Protein AF-A0A1V4RKR0-F1 (afdb_monomer_lite)

Secondary structure (DSSP, 8-state):
-HHHHHHHHHHHH-S-HHHHHHHHHHHHHHHHTTPPPS-TT-SSTTTTHHHHHHHHHHTT-S-----------------

Foldseek 3Di:
DLLVVLVVVVCVPDPDNVQVVVVLVVQLVCQLVPDDQPDPPDPPCNVVVSVSSSVCVSVVVDDDDDPDPPPPCPPPPDD

Structure (mmCIF, N/CA/C/O backbone):
data_AF-A0A1V4RKR0-F1
#
_entry.id   AF-A0A1V4RKR0-F1
#
loop_
_atom_site.group_PDB
_atom_site.id
_atom_site.type_symbol
_atom_site.label_atom_id
_atom_site.label_alt_id
_atom_site.label_comp_id
_atom_site.label_asym_id
_atom_site.label_entity_id
_atom_site.label_seq_id
_atom_site.pdbx_PDB_ins_code
_atom_site.Cartn_x
_atom_site.Cartn_y
_atom_site.Cartn_z
_atom_site.occupancy
_atom_site.B_iso_or_equiv
_atom_site.auth_seq_id
_atom_site.auth_comp_id
_atom_site.auth_asym_id
_atom_site.auth_atom_id
_atom_site.pdbx_PDB_model_num
ATOM 1 N N . MET A 1 1 ? 2.905 13.791 -5.316 1.00 58.56 1 MET A N 1
ATOM 2 C CA . MET A 1 1 ? 2.116 14.645 -4.405 1.00 58.56 1 MET A CA 1
ATOM 3 C C . MET A 1 1 ? 0.672 14.170 -4.259 1.00 58.56 1 MET A C 1
ATOM 5 O O . MET A 1 1 ? 0.272 14.038 -3.119 1.00 58.56 1 MET A O 1
ATOM 9 N N . LYS A 1 2 ? -0.054 13.783 -5.325 1.00 69.62 2 LYS A N 1
ATOM 10 C CA . LYS A 1 2 ? -1.442 13.265 -5.210 1.00 69.62 2 LYS A CA 1
ATOM 11 C C . LYS A 1 2 ? -1.631 12.078 -4.244 1.00 69.62 2 LYS A C 1
ATOM 13 O O . LYS A 1 2 ? -2.482 12.138 -3.375 1.00 69.62 2 LYS A O 1
ATOM 18 N N . SER A 1 3 ? -0.766 11.061 -4.300 1.00 76.12 3 SER A N 1
ATOM 19 C CA . SER A 1 3 ? -0.900 9.880 -3.423 1.00 76.12 3 SER A CA 1
ATOM 20 C C . SER A 1 3 ? -0.660 10.150 -1.936 1.00 76.12 3 SER A C 1
ATOM 22 O O . SER A 1 3 ? -1.037 9.331 -1.113 1.00 76.12 3 SER A O 1
ATOM 24 N N . PHE A 1 4 ? 0.001 11.255 -1.576 1.00 79.25 4 PHE A N 1
ATOM 25 C CA . PHE A 1 4 ? 0.139 11.633 -0.168 1.00 79.25 4 PHE A CA 1
ATOM 26 C C . PHE A 1 4 ? -1.192 12.173 0.364 1.00 79.25 4 PHE A C 1
ATOM 28 O O . PHE A 1 4 ? -1.673 11.701 1.382 1.00 79.25 4 PHE A O 1
ATOM 35 N N . GLU A 1 5 ? -1.818 13.086 -0.378 1.00 83.56 5 GLU A N 1
ATOM 36 C CA . GLU A 1 5 ? -3.121 13.671 -0.044 1.00 83.56 5 GLU A CA 1
ATOM 37 C C . GLU A 1 5 ? -4.231 12.611 0.029 1.00 83.56 5 GLU A C 1
ATOM 39 O O . GLU A 1 5 ? -5.027 12.604 0.959 1.00 83.56 5 GLU A O 1
ATOM 44 N N . GLU A 1 6 ? -4.231 11.645 -0.892 1.00 84.25 6 GLU A N 1
ATOM 45 C CA . GLU A 1 6 ? -5.170 10.514 -0.871 1.00 84.25 6 GLU A CA 1
ATOM 46 C C . GLU A 1 6 ? -4.981 9.618 0.367 1.00 84.25 6 GLU A C 1
ATOM 48 O O . GLU A 1 6 ? -5.958 9.151 0.949 1.00 84.25 6 GLU A O 1
ATOM 53 N N . VAL A 1 7 ? -3.735 9.405 0.809 1.00 81.69 7 VAL A N 1
ATOM 54 C CA . VAL A 1 7 ? -3.443 8.646 2.037 1.00 81.69 7 VAL A CA 1
ATOM 55 C C . VAL A 1 7 ? -3.827 9.435 3.289 1.00 81.69 7 VAL A C 1
ATOM 57 O O . VAL A 1 7 ? -4.333 8.834 4.232 1.00 81.69 7 VAL A O 1
ATOM 60 N N . GLU A 1 8 ? -3.632 10.754 3.311 1.00 84.06 8 GLU A N 1
ATOM 61 C CA . GLU A 1 8 ? -4.093 11.617 4.409 1.00 84.06 8 GLU A CA 1
ATOM 62 C C . GLU A 1 8 ? -5.624 11.604 4.521 1.00 84.06 8 GLU A C 1
ATOM 64 O O . GLU A 1 8 ? -6.161 11.435 5.615 1.00 84.06 8 GLU A O 1
ATOM 69 N N 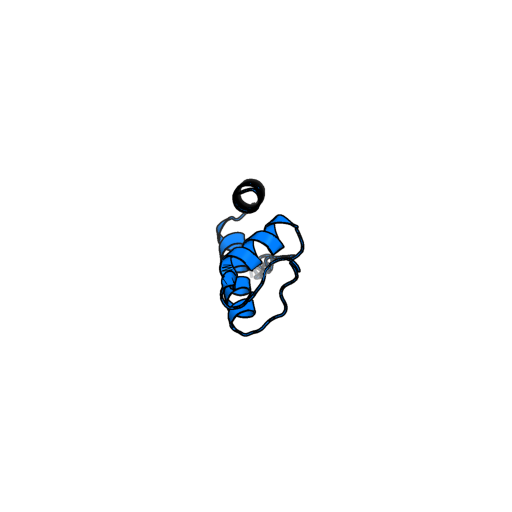. ASN A 1 9 ? -6.338 11.669 3.393 1.00 84.50 9 ASN A N 1
ATOM 70 C CA . ASN A 1 9 ? -7.795 11.525 3.369 1.00 84.50 9 ASN A CA 1
ATOM 71 C C . ASN A 1 9 ? -8.220 10.155 3.918 1.00 84.50 9 ASN A C 1
ATOM 73 O O . ASN A 1 9 ? -9.033 10.087 4.841 1.00 84.50 9 ASN A O 1
ATOM 77 N N . LEU A 1 10 ? -7.589 9.070 3.456 1.00 82.50 10 LEU A N 1
ATOM 78 C CA . LEU A 1 10 ? -7.826 7.722 3.981 1.00 82.50 10 LEU A CA 1
ATOM 79 C C . LEU A 1 10 ? -7.528 7.619 5.488 1.00 82.50 10 LEU A C 1
ATOM 81 O O . LEU A 1 10 ? -8.246 6.946 6.227 1.00 82.50 10 LEU A O 1
ATOM 85 N N . ALA A 1 11 ? -6.481 8.290 5.971 1.00 82.38 11 ALA A N 1
ATOM 86 C CA . ALA A 1 11 ? -6.141 8.340 7.388 1.00 82.38 11 ALA A CA 1
ATOM 87 C C . ALA A 1 11 ? -7.185 9.123 8.201 1.00 82.38 11 ALA A C 1
ATOM 89 O O . ALA A 1 11 ? -7.498 8.727 9.324 1.00 82.38 11 ALA A O 1
ATOM 90 N N . SER A 1 12 ? -7.735 10.204 7.645 1.00 82.06 12 SER A N 1
ATOM 91 C CA . SER A 1 12 ? -8.780 11.013 8.284 1.00 82.06 12 SER A CA 1
ATOM 92 C C . SER A 1 12 ? -10.126 10.287 8.388 1.00 82.06 12 SER A C 1
ATOM 94 O O . SER A 1 12 ? -10.839 10.461 9.373 1.00 82.06 12 SER A O 1
ATOM 96 N N . GLU A 1 13 ? -10.444 9.432 7.414 1.00 80.75 13 GLU A N 1
ATOM 97 C CA . GLU A 1 13 ? -11.665 8.617 7.390 1.00 80.75 13 GLU A CA 1
ATOM 98 C C . GLU A 1 13 ? -11.512 7.316 8.195 1.00 80.75 13 GLU A C 1
ATOM 100 O O . GLU A 1 13 ? -12.494 6.702 8.618 1.00 80.75 13 GLU A O 1
ATOM 105 N N . SER A 1 14 ? -10.272 6.880 8.429 1.00 76.44 14 SER A N 1
ATOM 106 C CA . SER A 1 14 ? -9.981 5.669 9.185 1.00 76.44 14 SER A CA 1
ATOM 107 C C . SER A 1 14 ? -10.272 5.855 10.672 1.00 76.44 14 SER A C 1
ATOM 109 O O . SER A 1 14 ? -9.727 6.728 11.344 1.00 76.44 14 SER A O 1
ATOM 111 N N . THR A 1 15 ? -11.024 4.914 11.241 1.00 79.06 15 THR A N 1
ATOM 112 C CA . THR A 1 15 ? -11.242 4.818 12.693 1.00 79.06 15 THR A CA 1
ATOM 113 C C . THR A 1 15 ? -9.960 4.491 13.465 1.00 79.06 15 THR A C 1
ATOM 115 O O . THR A 1 15 ? -9.924 4.606 14.691 1.00 79.06 15 THR A O 1
ATOM 118 N N . ASN A 1 16 ? -8.892 4.064 12.774 1.00 82.88 16 ASN A N 1
ATOM 119 C CA . ASN A 1 16 ? -7.599 3.798 13.388 1.00 82.88 16 ASN A CA 1
ATOM 120 C C . ASN A 1 16 ? -6.419 4.019 12.423 1.00 82.88 16 ASN A C 1
ATOM 122 O O . ASN A 1 16 ? -6.064 3.162 11.607 1.00 82.88 16 ASN A O 1
ATOM 126 N N . GLN A 1 17 ? -5.754 5.162 12.577 1.00 84.19 17 GLN A N 1
ATOM 127 C CA . GLN A 1 17 ? -4.606 5.572 11.761 1.00 84.19 17 GLN A CA 1
ATOM 128 C C . GLN A 1 17 ? -3.363 4.697 11.973 1.00 84.19 17 GLN A C 1
ATOM 130 O O . GLN A 1 17 ? -2.621 4.428 11.029 1.00 84.19 17 GLN A O 1
ATOM 135 N N . TYR A 1 18 ? -3.155 4.166 13.181 1.00 85.75 18 TYR A N 1
ATOM 136 C CA . TYR A 1 18 ? -2.027 3.271 13.463 1.00 85.75 18 TYR A CA 1
ATOM 137 C C . TYR A 1 18 ? -2.143 1.941 12.717 1.00 85.75 18 TYR A C 1
ATOM 139 O O . TYR A 1 18 ? -1.142 1.380 12.274 1.00 85.75 18 TYR A O 1
ATOM 147 N N . LYS A 1 19 ? -3.368 1.438 12.540 1.00 84.56 19 LYS A N 1
ATOM 148 C CA . LYS A 1 19 ? -3.637 0.229 11.752 1.00 84.56 19 LYS A CA 1
ATOM 149 C C . LYS A 1 19 ? -3.361 0.458 10.266 1.00 84.56 19 LYS A C 1
ATOM 151 O O . LYS A 1 19 ? -2.735 -0.403 9.649 1.00 84.56 19 LYS A O 1
ATOM 156 N N . LEU A 1 20 ? -3.743 1.616 9.723 1.00 87.44 20 LEU A N 1
ATOM 157 C CA . LEU A 1 20 ? -3.381 2.013 8.358 1.00 87.44 20 LEU A CA 1
ATOM 158 C C . LEU A 1 20 ? -1.853 2.065 8.192 1.00 87.44 20 LEU A C 1
ATOM 160 O O . LEU A 1 20 ? -1.305 1.408 7.307 1.00 87.44 20 LEU A O 1
ATOM 164 N N . ALA A 1 21 ? -1.153 2.746 9.104 1.00 89.94 21 ALA A N 1
ATOM 165 C CA . ALA A 1 21 ? 0.306 2.828 9.087 1.00 89.94 21 ALA A CA 1
ATOM 166 C C . ALA A 1 21 ? 0.973 1.441 9.169 1.00 89.94 21 ALA A C 1
ATOM 168 O O . ALA A 1 21 ? 1.911 1.149 8.423 1.00 89.94 21 ALA A O 1
ATOM 169 N N . LEU A 1 22 ? 0.465 0.550 10.027 1.00 91.44 22 LEU A N 1
ATOM 170 C CA . LEU A 1 22 ? 0.962 -0.821 10.146 1.00 91.44 22 LEU A CA 1
ATOM 171 C C . LEU A 1 22 ? 0.725 -1.634 8.866 1.00 91.44 22 LEU A C 1
ATOM 173 O O . LEU A 1 22 ? 1.613 -2.378 8.443 1.00 91.44 22 LEU A O 1
ATOM 177 N N . ALA A 1 23 ? -0.450 -1.510 8.245 1.00 91.62 23 ALA A N 1
ATOM 178 C CA . ALA A 1 23 ? -0.770 -2.192 6.995 1.00 91.62 23 ALA A CA 1
ATOM 179 C C . ALA A 1 23 ? 0.164 -1.737 5.862 1.00 91.62 23 ALA A C 1
ATOM 181 O O . ALA A 1 23 ? 0.752 -2.575 5.173 1.00 91.62 23 ALA A O 1
ATOM 182 N N . MET A 1 24 ? 0.389 -0.427 5.738 1.00 93.56 24 MET A N 1
ATOM 183 C CA . MET A 1 24 ? 1.339 0.130 4.777 1.00 93.56 24 MET A CA 1
ATOM 184 C C . MET A 1 24 ? 2.765 -0.354 5.050 1.00 93.56 24 MET A C 1
ATOM 186 O O . MET A 1 24 ? 3.439 -0.815 4.133 1.00 93.56 24 MET A O 1
ATOM 190 N N . ALA A 1 25 ? 3.222 -0.344 6.306 1.00 95.38 25 ALA A N 1
ATOM 191 C CA . ALA A 1 25 ? 4.557 -0.823 6.669 1.00 95.38 25 ALA A CA 1
ATOM 192 C C . ALA A 1 25 ? 4.766 -2.309 6.324 1.00 95.38 25 ALA A C 1
ATOM 194 O O . ALA A 1 25 ? 5.816 -2.689 5.796 1.00 95.38 25 ALA A O 1
ATOM 195 N N . LYS A 1 26 ? 3.754 -3.154 6.569 1.00 95.50 26 LYS A N 1
ATOM 196 C CA . LYS A 1 26 ? 3.767 -4.565 6.151 1.00 95.50 26 LYS A CA 1
ATOM 197 C C . LYS A 1 26 ? 3.860 -4.693 4.634 1.00 95.50 26 LYS A C 1
ATOM 199 O O . LYS A 1 26 ? 4.641 -5.506 4.141 1.00 95.50 26 LYS A O 1
ATOM 204 N N . ARG A 1 27 ? 3.113 -3.871 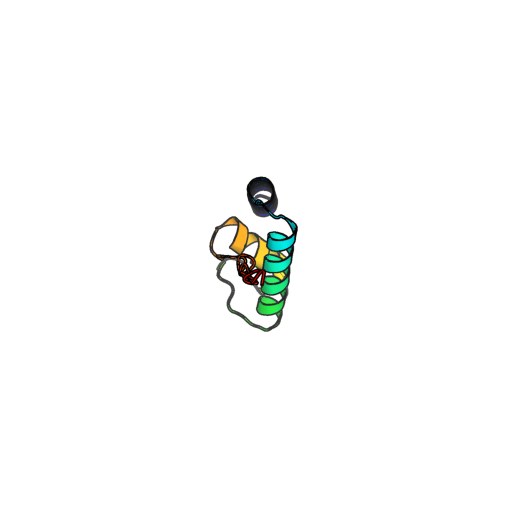3.894 1.00 96.62 27 ARG A N 1
ATOM 205 C CA . ARG A 1 27 ? 3.142 -3.893 2.431 1.00 96.62 27 ARG A CA 1
ATOM 206 C C . ARG A 1 27 ? 4.494 -3.456 1.869 1.00 96.62 27 ARG A C 1
ATOM 208 O O . ARG A 1 27 ? 5.018 -4.126 0.987 1.00 96.62 27 ARG A O 1
ATOM 215 N N . VAL A 1 28 ? 5.102 -2.412 2.433 1.00 97.69 28 VAL A N 1
ATOM 216 C CA . VAL A 1 28 ? 6.465 -1.977 2.082 1.00 97.69 28 VAL A CA 1
ATOM 217 C C . VAL A 1 28 ? 7.471 -3.111 2.266 1.00 97.69 28 VAL A C 1
ATOM 219 O O . VAL A 1 28 ? 8.323 -3.312 1.404 1.00 97.69 28 VAL A O 1
ATOM 222 N N . ARG A 1 29 ? 7.375 -3.872 3.364 1.00 97.69 29 ARG A N 1
ATOM 223 C CA . ARG A 1 29 ? 8.237 -5.043 3.578 1.00 97.69 29 ARG A CA 1
ATOM 224 C C . ARG A 1 29 ? 8.018 -6.104 2.498 1.00 97.69 29 ARG A C 1
ATOM 226 O O . ARG A 1 29 ? 8.982 -6.497 1.860 1.00 97.69 29 ARG A O 1
ATOM 233 N N . ALA A 1 30 ? 6.769 -6.477 2.225 1.00 97.19 30 ALA A N 1
ATOM 234 C CA . ALA A 1 30 ? 6.456 -7.469 1.196 1.00 97.19 30 ALA A CA 1
ATOM 235 C C . ALA A 1 30 ? 6.991 -7.070 -0.193 1.00 97.19 30 ALA A C 1
ATOM 237 O O . ALA A 1 30 ? 7.536 -7.906 -0.907 1.00 97.19 30 ALA A O 1
ATOM 238 N N . LEU A 1 31 ? 6.878 -5.791 -0.567 1.00 97.88 31 LEU A N 1
ATOM 239 C CA . LEU A 1 31 ? 7.422 -5.278 -1.828 1.00 97.88 31 LEU A CA 1
ATOM 240 C C . LEU A 1 31 ? 8.950 -5.399 -1.887 1.00 97.88 31 LEU A C 1
ATOM 242 O O . LEU A 1 31 ? 9.481 -5.787 -2.921 1.00 97.88 31 LEU A O 1
ATOM 246 N N . ARG A 1 32 ? 9.658 -5.121 -0.783 1.00 97.88 32 ARG A N 1
ATOM 247 C CA . ARG A 1 32 ? 11.118 -5.322 -0.686 1.00 97.88 32 ARG A CA 1
ATOM 248 C C . ARG A 1 32 ? 11.512 -6.794 -0.803 1.00 97.88 32 ARG A C 1
ATOM 250 O O . ARG A 1 32 ? 12.542 -7.083 -1.402 1.00 97.88 32 ARG A O 1
ATOM 257 N N . ASP A 1 33 ? 10.667 -7.691 -0.306 1.00 97.75 33 ASP A N 1
ATOM 258 C CA . ASP A 1 33 ? 10.862 -9.144 -0.374 1.00 97.75 33 ASP A CA 1
ATOM 259 C C . ASP A 1 33 ? 10.492 -9.739 -1.750 1.00 97.75 33 ASP A C 1
ATOM 261 O O . ASP A 1 33 ? 10.594 -10.946 -1.956 1.00 97.75 33 ASP A O 1
ATOM 265 N N . GLY A 1 34 ? 10.076 -8.907 -2.714 1.00 96.12 34 GLY A N 1
ATOM 266 C CA . GLY A 1 34 ? 9.798 -9.333 -4.088 1.00 96.12 34 GLY A CA 1
ATOM 267 C C . GLY A 1 34 ? 8.325 -9.590 -4.406 1.00 96.12 34 GLY A C 1
ATOM 268 O O . GLY A 1 34 ? 8.027 -10.115 -5.477 1.00 96.12 34 GLY A O 1
ATOM 269 N N . ALA A 1 35 ? 7.395 -9.213 -3.524 1.00 96.19 35 ALA A N 1
ATOM 270 C CA . ALA A 1 35 ? 5.970 -9.293 -3.831 1.00 96.19 35 ALA A CA 1
ATOM 271 C C . ALA A 1 35 ? 5.610 -8.432 -5.063 1.00 96.19 35 ALA A C 1
ATOM 273 O O . ALA A 1 35 ? 6.214 -7.375 -5.276 1.00 96.19 35 ALA A O 1
ATOM 274 N N . PRO A 1 36 ? 4.602 -8.838 -5.856 1.00 95.75 36 PRO A N 1
ATOM 275 C CA . PRO A 1 36 ? 4.196 -8.091 -7.041 1.00 95.75 36 PRO A CA 1
ATOM 276 C C . PRO A 1 36 ? 3.636 -6.720 -6.656 1.00 95.75 36 PRO A C 1
ATOM 278 O O . PRO A 1 36 ? 2.828 -6.621 -5.732 1.00 95.75 36 PRO A O 1
ATOM 281 N N . CYS A 1 37 ? 4.043 -5.682 -7.386 1.00 96.94 37 CYS A N 1
ATOM 282 C CA . CYS A 1 37 ? 3.462 -4.342 -7.306 1.00 96.94 37 CYS A CA 1
ATOM 283 C C . CYS A 1 37 ? 2.193 -4.277 -8.160 1.00 96.94 37 CYS A C 1
ATOM 285 O O . CYS A 1 37 ? 2.195 -4.731 -9.303 1.00 96.94 37 CYS A O 1
ATOM 287 N N . LEU A 1 38 ? 1.125 -3.697 -7.618 1.00 96.38 38 LEU A N 1
ATOM 288 C CA . LEU A 1 38 ? -0.167 -3.551 -8.298 1.00 96.38 38 LEU A CA 1
ATOM 289 C C . LEU A 1 38 ? -0.275 -2.237 -9.087 1.00 96.38 38 LEU A C 1
ATOM 291 O O . LEU A 1 38 ? -1.260 -2.012 -9.785 1.00 96.38 38 LEU A O 1
ATOM 295 N N . VAL A 1 39 ? 0.728 -1.364 -8.973 1.00 95.44 39 VAL A N 1
ATOM 296 C CA . VAL A 1 39 ? 0.807 -0.087 -9.689 1.00 95.44 39 VAL A CA 1
ATOM 297 C C . VAL A 1 39 ? 1.822 -0.219 -10.831 1.00 95.44 39 VAL A C 1
ATOM 299 O O . VAL A 1 39 ? 3.026 -0.233 -10.556 1.00 95.44 39 VAL A O 1
ATOM 302 N N . PRO A 1 40 ? 1.369 -0.335 -12.094 1.00 92.31 40 PRO A N 1
ATOM 303 C CA . PRO A 1 40 ? 2.232 -0.675 -13.227 1.00 92.31 40 PRO A CA 1
ATOM 304 C C . PRO A 1 40 ? 3.242 0.422 -13.589 1.00 92.31 40 PRO A C 1
ATOM 306 O O . PRO A 1 40 ? 4.323 0.113 -14.075 1.00 92.31 40 PRO A O 1
ATOM 309 N N . GLU A 1 41 ? 2.940 1.694 -13.325 1.00 94.88 41 GLU A N 1
ATOM 310 C CA . GLU A 1 41 ? 3.849 2.814 -13.610 1.00 94.88 41 GLU A CA 1
ATOM 311 C C . GLU A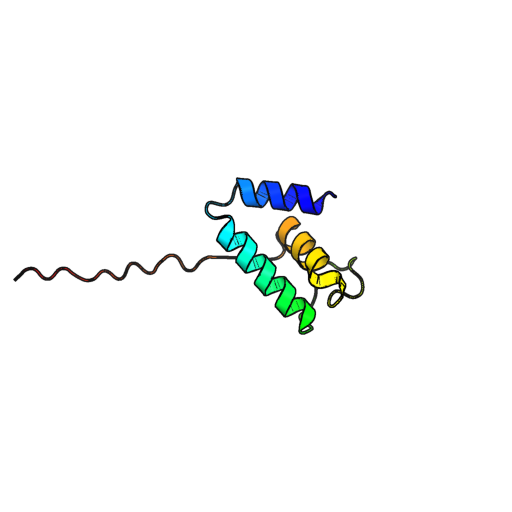 1 41 ? 4.997 2.987 -12.596 1.00 94.88 41 GLU A C 1
ATOM 313 O O . GLU A 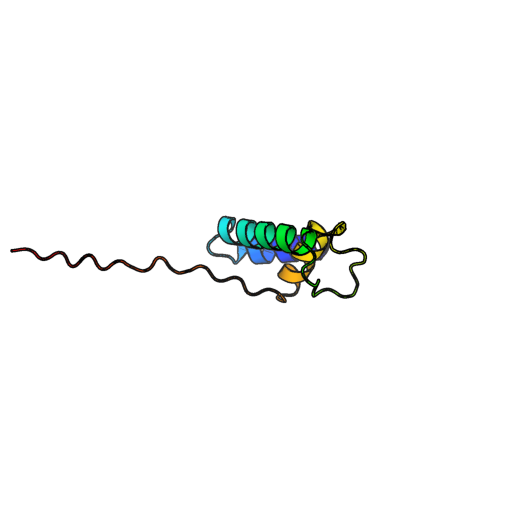1 41 ? 5.807 3.906 -12.732 1.00 94.88 41 GLU A O 1
ATOM 318 N N . ILE A 1 42 ? 5.075 2.154 -11.551 1.00 93.31 42 ILE A N 1
ATOM 319 C CA . ILE A 1 42 ? 6.186 2.199 -10.593 1.00 93.31 42 ILE A CA 1
ATOM 320 C C . ILE A 1 42 ? 7.254 1.189 -10.995 1.00 93.31 42 ILE A C 1
ATOM 322 O O . ILE A 1 42 ? 7.154 -0.008 -10.737 1.00 93.31 42 ILE A O 1
ATOM 326 N N . GLU A 1 43 ? 8.324 1.718 -11.577 1.00 93.88 43 GLU A N 1
ATOM 327 C CA . GLU A 1 43 ? 9.532 0.961 -11.880 1.00 93.88 43 GLU A CA 1
ATOM 328 C C . GLU A 1 43 ? 10.290 0.580 -10.600 1.00 93.88 43 GLU A C 1
ATOM 330 O O . GLU A 1 43 ? 10.314 1.332 -9.619 1.00 93.88 43 GLU A O 1
ATOM 335 N N . ASN A 1 44 ? 10.947 -0.585 -10.620 1.00 94.50 44 ASN A N 1
ATOM 336 C CA . ASN A 1 44 ? 11.759 -1.111 -9.515 1.00 94.50 44 ASN A CA 1
ATOM 337 C C . ASN A 1 44 ? 11.047 -1.023 -8.145 1.00 94.50 44 ASN A C 1
ATOM 339 O O . ASN A 1 44 ? 11.532 -0.344 -7.230 1.00 94.50 44 ASN A O 1
ATOM 343 N N . PRO A 1 45 ? 9.889 -1.686 -7.972 1.00 94.44 45 PRO A N 1
ATOM 344 C CA . PRO A 1 45 ? 9.050 -1.532 -6.785 1.00 94.44 45 PRO A CA 1
ATOM 345 C C . PRO A 1 45 ? 9.743 -1.941 -5.480 1.00 94.44 45 PRO A C 1
ATOM 347 O O . PRO A 1 45 ? 9.388 -1.423 -4.429 1.00 94.44 45 PRO A O 1
ATOM 350 N N . GLN A 1 46 ? 10.772 -2.791 -5.523 1.00 95.50 46 GLN A N 1
ATOM 351 C CA . GLN A 1 46 ? 11.597 -3.138 -4.361 1.00 95.50 46 GLN A CA 1
ATOM 352 C C . GLN A 1 46 ? 12.352 -1.909 -3.823 1.00 95.50 46 GLN A C 1
ATOM 354 O O . GLN A 1 46 ? 12.379 -1.663 -2.616 1.00 95.50 46 GLN A O 1
ATOM 359 N N . GLN A 1 47 ? 12.938 -1.109 -4.721 1.00 95.94 47 GLN A N 1
ATOM 360 C CA . GLN A 1 47 ? 13.659 0.121 -4.373 1.00 95.94 47 GLN A CA 1
ATOM 361 C C . GLN A 1 47 ? 12.690 1.271 -4.063 1.00 95.94 47 GLN A C 1
ATOM 363 O O . GLN A 1 47 ? 12.952 2.090 -3.186 1.00 95.94 47 GLN A O 1
ATOM 368 N N . ASN A 1 48 ? 11.528 1.280 -4.721 1.00 96.06 48 ASN A N 1
ATOM 369 C CA . ASN A 1 48 ? 10.474 2.281 -4.562 1.00 96.06 48 ASN A CA 1
ATOM 370 C C . ASN A 1 48 ? 9.326 1.825 -3.641 1.00 96.06 48 ASN A C 1
ATOM 372 O O . ASN A 1 48 ? 8.211 2.334 -3.746 1.00 96.06 48 ASN A O 1
ATOM 376 N N . ALA A 1 49 ? 9.586 0.896 -2.716 1.00 96.50 49 ALA A N 1
ATOM 377 C CA . ALA A 1 49 ? 8.546 0.174 -1.975 1.00 96.50 49 ALA A CA 1
ATOM 378 C C . ALA A 1 49 ? 7.581 1.077 -1.192 1.00 96.50 49 ALA A C 1
ATOM 380 O O . ALA A 1 49 ? 6.389 0.793 -1.128 1.00 96.50 49 ALA A O 1
ATOM 381 N N . VAL A 1 50 ? 8.070 2.188 -0.632 1.00 95.81 50 VAL A N 1
ATOM 382 C CA . VAL A 1 50 ? 7.220 3.170 0.067 1.00 95.81 50 VAL A CA 1
ATOM 383 C C . VAL A 1 50 ? 6.270 3.858 -0.911 1.00 95.81 50 VAL A C 1
ATOM 385 O O . VAL A 1 50 ? 5.067 3.899 -0.673 1.00 95.81 50 VAL A O 1
ATOM 388 N N . LYS A 1 51 ? 6.795 4.339 -2.043 1.00 95.44 51 LYS A N 1
ATOM 389 C CA . LYS A 1 51 ? 6.002 4.982 -3.098 1.00 95.44 51 LYS A CA 1
ATOM 390 C C . LYS A 1 51 ? 4.977 4.011 -3.692 1.00 95.44 51 LYS A C 1
ATOM 392 O O . LYS A 1 51 ? 3.837 4.406 -3.910 1.00 95.44 51 LYS A O 1
ATOM 397 N N . ALA A 1 52 ? 5.376 2.758 -3.912 1.00 96.31 52 ALA A N 1
ATOM 398 C CA . ALA A 1 52 ? 4.502 1.687 -4.379 1.00 96.31 52 ALA A CA 1
ATOM 399 C C . ALA A 1 52 ? 3.362 1.418 -3.400 1.00 96.31 52 ALA A C 1
ATOM 401 O O . ALA A 1 52 ? 2.206 1.556 -3.784 1.00 96.31 52 ALA A O 1
ATOM 402 N N . ALA A 1 53 ? 3.667 1.150 -2.129 1.00 95.81 53 ALA A N 1
ATOM 403 C CA . ALA A 1 53 ? 2.638 0.928 -1.119 1.00 95.81 53 ALA A CA 1
ATOM 404 C C . ALA A 1 53 ? 1.691 2.133 -0.992 1.00 95.81 53 ALA A C 1
ATOM 406 O O . ALA A 1 53 ? 0.480 1.957 -0.992 1.00 95.81 53 ALA A O 1
ATOM 407 N N . MET A 1 54 ? 2.206 3.366 -0.953 1.00 93.94 54 MET A N 1
ATOM 408 C CA . MET A 1 54 ? 1.351 4.559 -0.910 1.00 93.94 54 MET A CA 1
ATOM 409 C C . MET A 1 54 ? 0.402 4.638 -2.106 1.00 93.94 54 MET A C 1
ATOM 411 O O . MET A 1 54 ? -0.785 4.877 -1.920 1.00 93.94 54 MET A O 1
ATOM 415 N N . ALA A 1 55 ? 0.901 4.412 -3.322 1.00 94.88 55 ALA A N 1
ATOM 416 C CA . ALA A 1 55 ? 0.076 4.455 -4.524 1.00 94.88 55 ALA A CA 1
ATOM 417 C C . ALA A 1 55 ? -0.965 3.323 -4.565 1.00 94.88 55 ALA A C 1
ATOM 419 O O . ALA A 1 55 ? -2.086 3.544 -5.014 1.00 94.88 55 ALA A O 1
ATOM 420 N N . GLU A 1 56 ? -0.624 2.130 -4.076 1.00 95.06 56 GLU A N 1
ATOM 421 C CA . GLU A 1 56 ? -1.556 1.005 -3.974 1.00 95.06 56 GLU A CA 1
ATOM 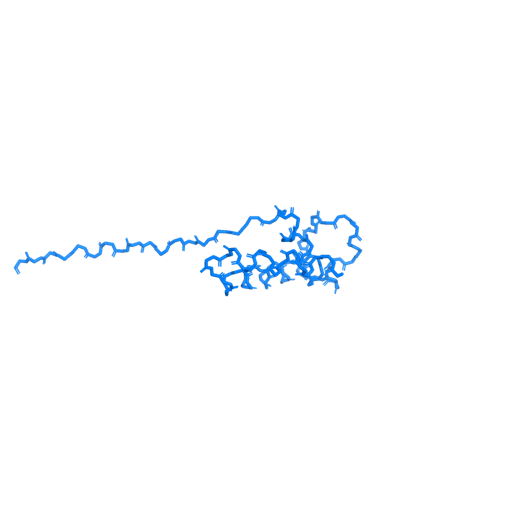422 C C . GLU A 1 56 ? -2.703 1.288 -2.996 1.00 95.06 56 GLU A C 1
ATOM 424 O O . GLU A 1 56 ? -3.861 1.027 -3.320 1.00 95.06 56 GLU A O 1
ATOM 429 N N . PHE A 1 57 ? -2.397 1.850 -1.822 1.00 93.19 57 PHE A N 1
ATOM 430 C CA . PHE A 1 57 ? -3.408 2.219 -0.826 1.00 93.19 57 PHE A CA 1
ATOM 431 C C . PHE A 1 57 ? -4.264 3.394 -1.301 1.00 93.19 57 PHE A C 1
ATOM 433 O O . PHE A 1 57 ? -5.486 3.333 -1.209 1.00 93.19 57 PHE A O 1
ATOM 440 N N . ALA A 1 58 ? -3.641 4.422 -1.875 1.00 91.38 58 ALA A N 1
ATOM 441 C CA . ALA A 1 58 ? -4.333 5.595 -2.397 1.00 91.38 58 ALA A CA 1
ATOM 442 C C . ALA A 1 58 ? -5.337 5.257 -3.518 1.00 91.38 58 ALA A C 1
ATOM 444 O O . ALA A 1 58 ? -6.389 5.876 -3.626 1.00 91.38 58 ALA A O 1
ATOM 445 N N . ARG A 1 59 ? -5.042 4.229 -4.325 1.00 93.00 59 ARG A N 1
ATOM 446 C CA . ARG A 1 59 ? -5.926 3.725 -5.392 1.00 93.00 59 ARG A CA 1
ATOM 447 C C . ARG A 1 59 ? -6.924 2.664 -4.925 1.00 93.00 59 ARG A C 1
ATOM 449 O O . ARG A 1 59 ? -7.627 2.102 -5.760 1.00 93.00 59 ARG A O 1
ATOM 456 N N . GLY A 1 60 ? -6.948 2.331 -3.634 1.00 90.62 60 GLY A N 1
ATOM 457 C CA . GLY A 1 60 ? -7.818 1.282 -3.096 1.00 90.62 60 GLY A CA 1
ATOM 458 C C . GLY A 1 60 ? -7.501 -0.129 -3.612 1.00 90.62 60 GLY A C 1
ATOM 459 O O . GLY A 1 60 ? -8.375 -0.990 -3.605 1.00 90.62 60 GLY A O 1
ATOM 460 N N . LEU A 1 61 ? -6.268 -0.389 -4.067 1.00 92.25 61 LEU A N 1
ATOM 461 C CA . LEU A 1 61 ? -5.851 -1.693 -4.613 1.00 92.25 61 LEU A CA 1
ATOM 462 C C . LEU A 1 61 ? -5.515 -2.720 -3.523 1.00 92.25 61 LEU A C 1
ATOM 464 O O . LEU A 1 61 ? -5.415 -3.914 -3.797 1.00 92.25 61 LEU A O 1
ATOM 468 N N . ILE A 1 62 ? -5.313 -2.256 -2.289 1.00 89.19 62 ILE A N 1
ATOM 469 C CA . ILE A 1 62 ? -5.036 -3.088 -1.120 1.00 89.19 62 ILE A CA 1
ATOM 470 C C . ILE A 1 62 ? -6.189 -2.918 -0.138 1.00 89.19 62 ILE A C 1
ATOM 472 O O . ILE A 1 62 ? -6.373 -1.851 0.445 1.00 89.19 62 ILE A O 1
ATOM 476 N N . SER A 1 63 ? -6.936 -3.993 0.097 1.00 82.69 63 SER A N 1
ATOM 477 C CA . SER A 1 63 ? -7.841 -4.063 1.241 1.00 82.69 63 SER A CA 1
ATOM 478 C C . SER A 1 63 ? -7.041 -4.400 2.495 1.00 82.69 63 SER A C 1
ATOM 480 O O . SER A 1 63 ? -6.280 -5.368 2.520 1.00 82.69 63 SER A O 1
ATOM 482 N N . TYR A 1 64 ? -7.231 -3.623 3.556 1.00 78.00 64 TYR A N 1
ATOM 483 C CA . TYR A 1 64 ? -6.719 -3.945 4.881 1.00 78.00 64 TYR A CA 1
ATOM 484 C C . TYR A 1 64 ? -7.905 -4.020 5.834 1.00 78.00 64 TYR A C 1
ATOM 486 O O . TYR A 1 64 ? -8.689 -3.084 5.956 1.00 78.00 64 TYR A O 1
ATOM 494 N N . SER A 1 65 ? -8.057 -5.159 6.496 1.00 70.31 65 SER A N 1
ATOM 495 C CA . SER A 1 65 ? -9.004 -5.301 7.588 1.00 70.31 65 SER A CA 1
ATOM 496 C C . SER A 1 65 ? -8.238 -5.463 8.881 1.00 70.31 65 SER A C 1
ATOM 498 O O . SER A 1 65 ? -7.073 -5.874 8.932 1.00 70.31 65 SER A O 1
ATOM 500 N N . THR A 1 66 ? -8.912 -5.111 9.956 1.00 55.53 66 THR A N 1
ATOM 501 C CA . THR A 1 66 ? -8.428 -5.434 11.280 1.00 55.53 66 THR A CA 1
ATOM 502 C C . THR A 1 66 ? -9.194 -6.665 11.696 1.00 55.53 66 THR A C 1
ATOM 504 O O . THR A 1 66 ? -10.412 -6.648 11.520 1.00 55.53 66 THR A O 1
ATOM 507 N N . PRO A 1 67 ? -8.552 -7.704 12.252 1.00 56.62 67 PRO A N 1
ATOM 508 C CA . PRO A 1 67 ? -9.319 -8.624 13.061 1.00 56.62 67 PRO A CA 1
ATOM 509 C C . PRO A 1 67 ? -9.966 -7.749 14.133 1.00 56.62 67 PRO A C 1
ATOM 511 O O . PRO A 1 67 ? -9.266 -7.112 14.928 1.00 56.62 67 PRO A O 1
ATOM 514 N N . GLU A 1 68 ? -11.286 -7.587 14.047 1.00 53.66 68 GLU A N 1
ATOM 515 C CA . GLU A 1 68 ? -12.048 -7.062 15.163 1.00 53.66 68 GLU A CA 1
ATOM 516 C C . GLU A 1 68 ? -11.656 -7.927 16.347 1.00 53.66 68 GLU A C 1
ATOM 518 O O . GLU A 1 68 ? -11.533 -9.149 16.212 1.00 53.66 68 GLU A O 1
ATOM 523 N N . THR A 1 69 ? -11.324 -7.269 17.454 1.00 48.12 69 THR A N 1
ATOM 524 C CA . THR A 1 69 ? -11.058 -7.914 18.729 1.00 48.12 69 THR A CA 1
ATOM 525 C C . THR A 1 69 ? -12.118 -8.990 18.880 1.00 48.12 69 THR A C 1
ATOM 527 O O . THR A 1 69 ? -13.292 -8.658 19.016 1.00 48.12 69 THR A O 1
ATOM 530 N N . GLN A 1 70 ? -11.740 -10.266 18.746 1.00 44.59 70 GLN A N 1
ATOM 531 C CA . GLN A 1 70 ? -12.660 -11.345 19.055 1.00 44.59 70 GLN A CA 1
ATOM 532 C C . GLN A 1 70 ? -13.058 -11.062 20.495 1.00 44.59 70 GLN A C 1
ATOM 534 O O . GLN A 1 70 ? -12.203 -11.102 21.383 1.00 44.59 70 GLN A O 1
ATOM 539 N N . HIS A 1 71 ? -14.305 -10.640 20.701 1.00 43.72 71 HIS A N 1
ATOM 540 C CA . HIS A 1 71 ? -14.872 -10.541 22.026 1.00 43.72 71 HIS A CA 1
ATOM 541 C C . HIS A 1 71 ? -14.790 -11.958 22.570 1.00 43.72 71 HIS A C 1
ATOM 543 O O . HIS A 1 71 ? -15.569 -12.835 22.207 1.00 43.72 71 HIS A O 1
ATOM 549 N N . ILE A 1 72 ? -13.754 -12.207 23.366 1.00 54.78 72 ILE A N 1
ATOM 550 C CA . ILE A 1 72 ? -13.714 -13.351 24.250 1.00 54.78 72 ILE A CA 1
ATOM 551 C C . ILE A 1 72 ? -14.837 -13.037 25.230 1.00 54.78 72 ILE A C 1
ATOM 553 O O . ILE A 1 72 ? -14.632 -12.300 26.194 1.00 54.78 72 ILE A O 1
ATOM 557 N N . ASP A 1 73 ? -16.044 -13.507 24.919 1.00 46.16 73 ASP A N 1
ATOM 558 C CA . ASP A 1 73 ? -17.114 -13.665 25.890 1.00 46.16 73 ASP A CA 1
ATOM 559 C C . ASP A 1 73 ? -16.568 -14.649 26.926 1.00 46.16 73 ASP A C 1
ATOM 561 O O . ASP A 1 73 ? -16.755 -15.864 26.862 1.00 46.16 73 ASP A O 1
ATOM 565 N N . GLN A 1 74 ? -15.788 -14.125 27.872 1.00 46.56 74 GLN A N 1
ATOM 566 C CA . GLN A 1 74 ? -15.570 -14.801 29.128 1.00 46.56 74 GLN A CA 1
ATOM 567 C C . GLN A 1 74 ? -16.916 -14.743 29.826 1.00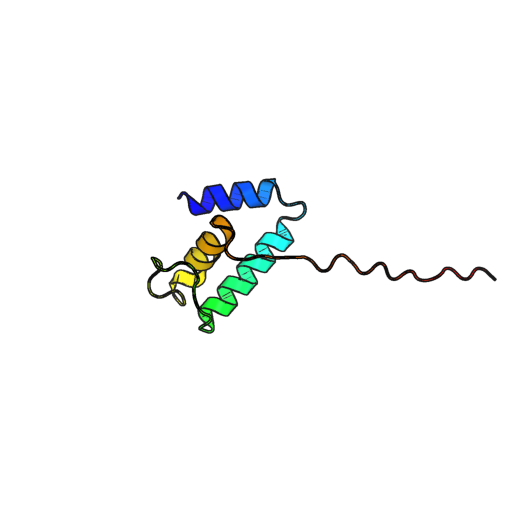 46.56 74 GLN A C 1
ATOM 569 O O . GLN A 1 74 ? -17.248 -13.762 30.489 1.00 46.56 74 GLN A O 1
ATOM 574 N N . GLY A 1 75 ? -17.711 -15.789 29.592 1.00 45.56 75 GLY A N 1
ATOM 575 C CA . GLY A 1 75 ? -18.924 -16.063 30.332 1.00 45.56 75 GLY A CA 1
ATOM 576 C C . GLY A 1 75 ? -18.620 -15.902 31.812 1.00 45.56 75 GLY A C 1
ATOM 577 O O . GLY A 1 75 ? -17.936 -16.727 32.419 1.00 45.56 75 GLY A O 1
ATOM 578 N N . VAL A 1 76 ? -19.104 -14.800 32.378 1.00 52.25 76 VAL A N 1
ATOM 579 C CA . VAL A 1 76 ? -19.114 -14.574 33.814 1.00 52.25 76 VAL A CA 1
ATOM 580 C C . VAL A 1 76 ? -20.138 -15.556 34.370 1.00 52.25 76 VAL A C 1
ATOM 582 O O . VAL A 1 76 ? -21.319 -15.244 34.507 1.00 52.25 76 VAL A O 1
ATOM 585 N N . ASN A 1 77 ? -19.691 -16.781 34.637 1.00 50.22 77 ASN A N 1
ATOM 586 C CA . ASN A 1 77 ? -20.465 -17.756 35.380 1.00 50.22 77 ASN A CA 1
ATOM 587 C C . ASN A 1 77 ? -20.420 -17.325 36.852 1.00 50.22 77 ASN A C 1
ATOM 589 O O . ASN A 1 77 ? -19.494 -17.664 37.585 1.00 50.22 77 ASN A O 1
ATOM 593 N N . LYS A 1 78 ? -21.377 -16.479 37.252 1.00 50.09 78 LYS A N 1
ATOM 594 C CA . LYS A 1 78 ? -21.691 -16.262 38.666 1.00 50.09 78 LYS A CA 1
ATOM 595 C C . LYS A 1 78 ? -22.397 -17.520 39.164 1.00 50.09 78 LYS A C 1
ATOM 597 O O . LYS A 1 78 ? -23.565 -17.725 38.837 1.00 50.09 78 LYS A O 1
ATOM 602 N N . GLN A 1 79 ? -21.679 -18.332 39.931 1.00 53.62 79 GLN A N 1
ATOM 603 C CA . GLN A 1 79 ? -22.265 -19.194 40.954 1.00 53.62 79 GLN A CA 1
ATOM 604 C C . GLN A 1 79 ? -21.980 -18.578 42.318 1.00 53.62 79 GLN A C 1
ATOM 606 O O . GLN A 1 79 ? -20.856 -18.052 42.488 1.00 53.62 79 GLN A O 1
#

Sequence (79 aa):
MKSFEEVENLASESTNQYKLALAMAKRVRALRDGAPCLVPEIENPQQNAVKAAMAEFARGLISYSTPETQHIDQGVNKQ

Radius of gyration: 16.86 Å; chains: 1; bounding box: 36×34×55 Å

pLDDT: mean 82.57, std 16.9, range [43.72, 97.88]